Protein AF-A0A7L4PL90-F1 (afdb_monomer_lite)

Structure (mmCIF, N/CA/C/O backbone):
data_AF-A0A7L4PL90-F1
#
_entry.id   AF-A0A7L4PL90-F1
#
loop_
_atom_site.group_PDB
_atom_site.id
_atom_site.type_symbol
_atom_site.label_atom_id
_atom_site.label_alt_id
_atom_site.label_comp_id
_atom_site.label_asym_id
_atom_site.label_entity_id
_atom_site.label_seq_id
_atom_site.pdbx_PDB_ins_code
_atom_site.Cartn_x
_atom_site.Cartn_y
_atom_site.Cartn_z
_atom_site.occupancy
_atom_site.B_iso_or_equiv
_atom_site.auth_seq_id
_atom_site.auth_comp_id
_atom_site.auth_asym_id
_atom_site.auth_atom_id
_atom_site.pdbx_PDB_model_num
ATOM 1 N N . MET A 1 1 ? -9.607 15.842 1.736 1.00 49.62 1 MET A N 1
ATOM 2 C CA . MET A 1 1 ? -8.591 15.264 0.839 1.00 49.62 1 MET A CA 1
ATOM 3 C C . MET A 1 1 ? -7.825 16.406 0.190 1.00 49.62 1 MET A C 1
ATOM 5 O O . MET A 1 1 ? -8.329 16.998 -0.754 1.00 49.62 1 MET A O 1
ATOM 9 N N . ASP A 1 2 ? -6.678 16.775 0.761 1.00 43.88 2 ASP A N 1
ATOM 10 C CA . ASP A 1 2 ? -5.762 17.761 0.173 1.00 43.88 2 ASP A CA 1
ATOM 11 C C . ASP A 1 2 ? -4.638 16.970 -0.504 1.00 43.88 2 ASP A C 1
ATOM 13 O O . ASP A 1 2 ? -3.681 16.534 0.138 1.00 43.88 2 ASP A O 1
ATOM 17 N N . LEU A 1 3 ? -4.861 16.614 -1.768 1.00 53.81 3 LEU A N 1
ATOM 18 C CA . LEU A 1 3 ? -3.843 15.958 -2.580 1.00 53.81 3 LEU A CA 1
ATOM 19 C C . LEU A 1 3 ? -2.955 17.005 -3.235 1.00 53.81 3 LEU A C 1
ATOM 21 O O . LEU A 1 3 ? -3.389 18.128 -3.479 1.00 53.81 3 LEU A O 1
ATOM 25 N N . ASP A 1 4 ? -1.731 16.597 -3.570 1.00 54.88 4 ASP A N 1
ATOM 26 C CA . ASP A 1 4 ? -0.839 17.403 -4.396 1.00 54.88 4 ASP A CA 1
ATOM 27 C C . ASP A 1 4 ? -1.609 17.928 -5.631 1.00 54.88 4 ASP A C 1
ATOM 29 O O . ASP A 1 4 ? -2.233 17.124 -6.335 1.00 54.88 4 ASP A O 1
ATOM 33 N N . PRO A 1 5 ? -1.606 19.248 -5.904 1.00 52.75 5 PRO A N 1
ATOM 34 C CA . PRO A 1 5 ? -2.330 19.833 -7.032 1.00 52.75 5 PRO A CA 1
ATOM 35 C C . PRO A 1 5 ? -1.902 19.270 -8.397 1.00 52.75 5 PRO A C 1
ATOM 37 O O . PRO A 1 5 ? -2.604 19.482 -9.386 1.00 52.75 5 PRO A O 1
ATOM 40 N N . ALA A 1 6 ? -0.785 18.536 -8.464 1.00 49.84 6 ALA A N 1
ATOM 41 C CA . ALA A 1 6 ? -0.355 17.800 -9.645 1.00 49.84 6 ALA A CA 1
ATOM 42 C C . ALA A 1 6 ? -1.173 16.523 -9.943 1.00 49.84 6 ALA A C 1
ATOM 44 O O . ALA A 1 6 ? -1.015 15.957 -11.027 1.00 49.84 6 ALA A O 1
ATOM 45 N N . LEU A 1 7 ? -2.025 16.055 -9.020 1.00 54.31 7 LEU A N 1
ATOM 46 C CA . LEU A 1 7 ? -2.773 14.800 -9.139 1.00 54.31 7 LEU A CA 1
ATOM 47 C C . LEU A 1 7 ? -4.202 15.019 -9.643 1.00 54.31 7 LEU A C 1
ATOM 49 O O . LEU A 1 7 ? -5.044 15.605 -8.964 1.00 54.31 7 LEU A O 1
ATOM 53 N N . GLN A 1 8 ? -4.512 14.473 -10.822 1.00 55.88 8 GLN A N 1
ATOM 54 C CA . GLN A 1 8 ? -5.868 14.501 -11.381 1.00 55.88 8 GLN A CA 1
ATOM 55 C C . GLN A 1 8 ? -6.580 13.158 -11.185 1.00 55.88 8 GLN A C 1
ATOM 57 O O . GLN A 1 8 ? -6.089 12.122 -11.640 1.00 55.88 8 GLN A O 1
ATOM 62 N N . VAL A 1 9 ? -7.764 13.177 -10.557 1.00 57.53 9 VAL A N 1
ATOM 63 C CA . VAL A 1 9 ? -8.651 12.003 -10.457 1.00 57.53 9 VAL A CA 1
ATOM 64 C C . VAL A 1 9 ? -9.161 11.651 -11.851 1.00 57.53 9 VAL A C 1
ATOM 66 O O . VAL A 1 9 ? -9.805 12.464 -12.509 1.00 57.53 9 VAL A O 1
ATOM 69 N N . SER A 1 10 ? -8.904 10.425 -12.295 1.00 55.91 10 SER A N 1
ATOM 70 C CA . SER A 1 10 ? -9.233 9.971 -13.655 1.00 55.91 10 SER A CA 1
ATOM 71 C C . SER A 1 10 ? -10.276 8.851 -13.714 1.00 55.91 10 SER A C 1
ATOM 73 O O . SER A 1 10 ? -10.725 8.486 -14.798 1.00 55.91 10 SER A O 1
ATOM 75 N N . GLY A 1 11 ? -10.726 8.344 -12.563 1.00 52.94 11 GLY A N 1
ATOM 76 C CA . GLY A 1 11 ? -11.827 7.387 -12.481 1.00 52.94 11 GLY A CA 1
ATOM 77 C C . GLY A 1 11 ? -12.207 7.065 -11.041 1.00 52.94 11 GLY A C 1
ATOM 78 O O . GLY A 1 11 ? -11.334 7.013 -10.178 1.00 52.94 11 GLY A O 1
ATOM 79 N N . VAL A 1 12 ? -13.505 6.851 -10.807 1.00 55.72 12 VAL A N 1
ATOM 80 C CA . VAL A 1 12 ? -14.053 6.300 -9.561 1.00 55.72 12 VAL A CA 1
ATOM 81 C C . VAL A 1 12 ? -14.872 5.067 -9.917 1.00 55.72 12 VAL A C 1
ATOM 83 O O . VAL A 1 12 ? -15.797 5.158 -10.728 1.00 55.72 12 VAL A O 1
ATOM 86 N N . LYS A 1 13 ? -14.545 3.914 -9.330 1.00 59.16 13 LYS A N 1
ATOM 87 C CA . LYS A 1 13 ? -15.353 2.694 -9.455 1.00 59.16 13 LYS A CA 1
ATOM 88 C C . LYS A 1 13 ? -15.833 2.261 -8.079 1.00 59.16 13 LYS A C 1
ATOM 90 O O . LYS A 1 13 ? -15.021 2.079 -7.179 1.00 59.16 13 LYS A O 1
ATOM 95 N N . LEU A 1 14 ? -17.147 2.092 -7.958 1.00 54.44 14 LEU A N 1
ATOM 96 C CA . LEU A 1 14 ? -17.801 1.524 -6.785 1.00 54.44 14 LEU A CA 1
ATOM 97 C C . LEU A 1 14 ? -18.060 0.048 -7.043 1.00 54.44 14 LEU A C 1
ATOM 99 O O . LEU A 1 14 ? -18.731 -0.297 -8.020 1.00 54.44 14 LEU A O 1
ATOM 103 N N . ASN A 1 15 ? -17.544 -0.814 -6.175 1.00 54.44 15 ASN A N 1
ATOM 104 C CA . ASN A 1 15 ? -17.902 -2.221 -6.175 1.00 54.44 15 ASN A CA 1
ATOM 105 C C . ASN A 1 15 ? -18.543 -2.600 -4.838 1.00 54.44 15 ASN A C 1
ATOM 107 O O . ASN A 1 15 ? -17.884 -2.619 -3.803 1.00 54.44 15 ASN A O 1
ATOM 111 N N . THR A 1 16 ? -19.840 -2.903 -4.874 1.00 54.56 16 THR A N 1
ATOM 112 C CA . THR A 1 16 ? -20.608 -3.425 -3.733 1.00 54.56 16 THR A CA 1
ATOM 113 C C . THR A 1 16 ? -20.854 -4.932 -3.847 1.00 54.56 16 THR A C 1
ATOM 115 O O . THR A 1 16 ? -21.617 -5.492 -3.066 1.00 54.56 16 THR A O 1
ATOM 118 N N . SER A 1 17 ? -20.238 -5.610 -4.825 1.00 51.56 17 SER A N 1
ATOM 119 C CA . SER A 1 17 ? -20.480 -7.028 -5.106 1.00 51.56 17 SER A CA 1
ATOM 120 C C . SER A 1 17 ? -19.561 -7.983 -4.340 1.00 51.56 17 SER A C 1
ATOM 122 O O . SER A 1 17 ? -19.566 -9.177 -4.644 1.00 51.56 17 SER A O 1
ATOM 124 N N . VAL A 1 18 ? -18.740 -7.493 -3.404 1.00 56.31 18 VAL A N 1
ATOM 125 C CA . VAL A 1 18 ? -17.894 -8.354 -2.571 1.00 56.31 18 VAL A CA 1
ATOM 126 C C . VAL A 1 18 ? -18.550 -8.517 -1.211 1.00 56.31 18 VAL A C 1
ATOM 128 O O . VAL A 1 18 ? -18.878 -7.536 -0.556 1.00 56.31 18 VAL A O 1
ATOM 131 N N . ILE A 1 19 ? -18.788 -9.764 -0.805 1.00 63.84 19 ILE A N 1
ATOM 132 C CA . ILE A 1 19 ? -19.406 -10.073 0.485 1.00 63.84 19 ILE A CA 1
ATOM 133 C C . ILE A 1 19 ? -18.512 -9.497 1.591 1.00 63.84 19 ILE A C 1
ATOM 135 O O . ILE A 1 19 ? -17.377 -9.937 1.753 1.00 63.84 19 ILE A O 1
ATOM 139 N N . GLY A 1 20 ? -19.035 -8.514 2.323 1.00 62.44 20 GLY A N 1
ATOM 140 C CA . GLY A 1 20 ? -18.463 -8.033 3.580 1.00 62.44 20 GLY A CA 1
ATOM 141 C C . GLY A 1 20 ? -17.663 -6.728 3.539 1.00 62.44 20 GLY A C 1
ATOM 142 O O . GLY A 1 20 ? -17.298 -6.217 4.598 1.00 62.44 20 GLY A O 1
ATOM 143 N N . PHE A 1 21 ? -17.422 -6.148 2.360 1.00 75.69 21 PHE A N 1
ATOM 144 C CA . PHE A 1 21 ? -16.824 -4.813 2.235 1.00 75.69 21 PHE A CA 1
ATOM 145 C C . PHE A 1 21 ? -17.249 -4.092 0.948 1.00 75.69 21 PHE A C 1
ATOM 147 O O . PHE A 1 21 ? -17.745 -4.697 -0.004 1.00 75.69 21 PHE A O 1
ATOM 154 N N . GLY A 1 22 ? -17.112 -2.767 0.939 1.00 77.44 22 GLY A N 1
ATOM 155 C CA . GLY A 1 22 ? -17.290 -1.914 -0.233 1.00 77.44 22 GLY A CA 1
ATOM 156 C C . GLY A 1 22 ? -15.937 -1.408 -0.713 1.00 77.44 22 GLY A C 1
ATOM 157 O O . GLY A 1 22 ? -15.073 -1.120 0.108 1.00 77.44 22 GLY A O 1
ATOM 158 N N . GLU A 1 23 ? -15.746 -1.295 -2.025 1.00 82.06 23 GLU A N 1
ATOM 159 C CA . GLU A 1 23 ? -14.492 -0.810 -2.612 1.00 82.06 23 GLU A CA 1
ATOM 160 C C . GLU A 1 23 ? -14.722 0.464 -3.434 1.00 82.06 23 GLU A C 1
ATOM 162 O O . GLU A 1 23 ? -15.595 0.500 -4.310 1.00 82.06 23 GLU A O 1
ATOM 167 N N . HIS A 1 24 ? -13.905 1.486 -3.170 1.00 80.25 24 HIS A N 1
ATOM 168 C CA . HIS A 1 24 ? -13.795 2.711 -3.957 1.00 80.25 24 HIS A CA 1
ATOM 169 C C . HIS A 1 24 ? -12.412 2.773 -4.599 1.00 80.25 24 HIS A C 1
ATOM 171 O O . HIS A 1 24 ? -11.415 2.986 -3.913 1.00 80.25 24 HIS A O 1
ATOM 177 N N . GLN A 1 25 ? -12.347 2.617 -5.917 1.00 81.81 25 GLN A N 1
ATOM 178 C CA . GLN A 1 25 ? -11.084 2.706 -6.652 1.00 81.81 25 GLN A CA 1
ATOM 179 C C . GLN A 1 25 ? -10.899 4.109 -7.220 1.00 81.81 25 GLN A C 1
ATOM 181 O O . GLN A 1 25 ? -11.818 4.635 -7.844 1.00 81.81 25 GLN A O 1
ATOM 186 N N . MET A 1 26 ? -9.716 4.686 -7.047 1.00 81.75 26 MET A N 1
ATOM 187 C CA . MET A 1 26 ? -9.311 5.990 -7.560 1.00 81.75 26 MET A CA 1
ATOM 188 C C . MET A 1 26 ? -7.976 5.868 -8.293 1.00 81.75 26 MET A C 1
ATOM 190 O O . MET A 1 26 ? -7.041 5.243 -7.798 1.00 81.75 26 MET A O 1
ATOM 194 N N . MET A 1 27 ? -7.871 6.495 -9.464 1.00 83.00 27 MET A N 1
ATOM 195 C CA . MET A 1 27 ? -6.614 6.603 -10.212 1.00 83.00 27 MET A CA 1
ATOM 196 C C . MET A 1 27 ? -6.206 8.068 -10.331 1.00 83.00 27 MET A C 1
ATOM 198 O O . MET A 1 27 ? -6.974 8.887 -10.847 1.00 83.00 27 MET A O 1
ATOM 202 N N . PHE A 1 28 ? -4.982 8.370 -9.915 1.00 79.62 28 PHE A N 1
ATOM 203 C CA . PHE A 1 28 ? -4.349 9.671 -10.053 1.00 79.62 28 PHE A CA 1
ATOM 204 C C . PHE A 1 28 ? -3.211 9.575 -11.055 1.00 79.62 28 PHE A C 1
ATOM 206 O O . PHE A 1 28 ? -2.315 8.739 -10.923 1.00 79.62 28 PHE A O 1
ATOM 213 N N . ASN A 1 29 ? -3.245 10.446 -12.055 1.00 76.12 29 ASN A N 1
ATOM 214 C CA . ASN A 1 29 ? -2.125 10.616 -12.968 1.00 76.12 29 ASN A CA 1
ATOM 215 C C . ASN A 1 29 ? -1.321 11.834 -12.526 1.00 76.12 29 ASN A C 1
ATOM 217 O O . ASN A 1 29 ? -1.916 12.851 -12.156 1.00 76.12 29 ASN A O 1
ATOM 221 N N . GLY A 1 30 ? 0.005 11.719 -12.576 1.00 66.50 30 GLY A N 1
ATOM 222 C CA . GLY A 1 30 ? 0.880 12.876 -12.493 1.00 66.50 30 GLY A CA 1
ATOM 223 C C . GLY A 1 30 ? 0.667 13.827 -13.674 1.00 66.50 30 GLY A C 1
ATOM 224 O O . GLY A 1 30 ? 0.021 13.483 -14.672 1.00 66.50 30 GLY A O 1
ATOM 225 N N . SER A 1 31 ? 1.181 15.047 -13.546 1.00 68.19 31 SER A N 1
ATOM 226 C CA . SER A 1 31 ? 0.975 16.104 -14.542 1.00 68.19 31 SER A CA 1
ATOM 227 C C . SER A 1 31 ? 1.746 15.844 -15.839 1.00 68.19 31 SER A C 1
ATOM 229 O O . SER A 1 31 ? 1.368 16.353 -16.897 1.00 68.19 31 SER A O 1
ATOM 231 N N . SER A 1 32 ? 2.768 14.993 -15.780 1.00 64.69 32 SER A N 1
ATOM 232 C CA . SER A 1 32 ? 3.454 14.420 -16.933 1.00 64.69 32 SER A CA 1
ATOM 233 C C . SER A 1 32 ? 3.730 12.913 -16.756 1.00 64.69 32 SER A C 1
ATOM 235 O O . SER A 1 32 ? 3.632 12.384 -15.648 1.00 64.69 32 SER A O 1
ATOM 237 N N . PRO A 1 33 ? 4.036 12.162 -17.836 1.00 66.50 33 PRO A N 1
ATOM 238 C CA . PRO A 1 33 ? 4.292 10.718 -17.751 1.00 66.50 33 PRO A CA 1
ATOM 239 C C . PRO A 1 33 ? 5.420 10.331 -16.783 1.00 66.50 33 PRO A C 1
ATOM 241 O O . PRO A 1 33 ? 5.375 9.252 -16.191 1.00 66.50 33 PRO A O 1
ATOM 244 N N . GLU A 1 34 ? 6.419 11.198 -16.629 1.00 71.06 34 GLU A N 1
ATOM 245 C CA . GLU A 1 34 ? 7.547 11.033 -15.712 1.00 71.06 34 GLU A CA 1
ATOM 246 C C . GLU A 1 34 ? 7.187 11.203 -14.228 1.00 71.06 34 GLU A C 1
ATOM 248 O O . GLU A 1 34 ? 7.891 10.661 -13.376 1.00 71.06 34 GLU A O 1
ATOM 253 N N . ASP A 1 35 ? 6.076 11.870 -13.915 1.00 74.25 35 ASP A N 1
ATOM 254 C CA . ASP A 1 35 ? 5.572 12.007 -12.542 1.00 74.25 35 ASP A CA 1
ATOM 255 C C . ASP A 1 35 ? 4.931 10.703 -12.030 1.00 74.25 35 ASP A C 1
ATOM 257 O O . ASP A 1 35 ? 4.706 10.525 -10.832 1.00 74.25 35 ASP A O 1
ATOM 261 N N . GLY A 1 36 ? 4.644 9.767 -12.938 1.00 83.31 36 GLY A N 1
ATOM 262 C CA . GLY A 1 36 ? 4.063 8.474 -12.619 1.00 83.31 36 GLY A CA 1
ATOM 263 C C . GLY A 1 36 ? 2.546 8.509 -12.409 1.00 83.31 36 GLY A C 1
ATOM 264 O O . GLY A 1 36 ? 1.822 9.400 -12.855 1.00 83.31 36 GLY A O 1
ATOM 265 N N . ARG A 1 37 ? 2.036 7.444 -11.790 1.00 87.06 37 ARG A N 1
ATOM 266 C CA . ARG A 1 37 ? 0.613 7.175 -11.563 1.00 87.06 37 ARG A CA 1
ATOM 267 C C . ARG A 1 37 ? 0.435 6.515 -10.206 1.00 87.06 37 ARG A C 1
ATOM 269 O O . ARG A 1 37 ? 1.307 5.775 -9.757 1.00 87.06 37 ARG A O 1
ATOM 276 N N . LEU A 1 38 ? -0.710 6.763 -9.599 1.00 89.19 38 LEU A N 1
ATOM 277 C CA . LEU A 1 38 ? -1.094 6.252 -8.296 1.00 89.19 38 LEU A CA 1
ATOM 278 C C . LEU A 1 38 ? -2.491 5.657 -8.403 1.00 89.19 38 LEU A C 1
ATOM 280 O O . LEU A 1 38 ? -3.413 6.287 -8.919 1.00 89.19 38 LEU A O 1
ATOM 284 N N . PHE A 1 39 ? -2.644 4.453 -7.883 1.00 90.25 39 PHE A N 1
ATOM 285 C CA . PHE A 1 39 ? -3.908 3.754 -7.759 1.00 90.25 39 PHE A CA 1
ATOM 286 C C . PHE A 1 39 ? -4.195 3.589 -6.275 1.00 90.25 39 PHE A C 1
ATOM 288 O O . PHE A 1 39 ? -3.351 3.073 -5.546 1.00 90.25 39 PHE A O 1
ATOM 295 N N . LEU A 1 40 ? -5.368 4.036 -5.838 1.00 91.38 40 LEU A N 1
ATOM 296 C CA . LEU A 1 40 ? -5.859 3.850 -4.479 1.00 91.38 40 LEU A CA 1
ATOM 297 C C . LEU A 1 40 ? -7.152 3.041 -4.528 1.00 91.38 40 LEU A C 1
ATOM 299 O O . LEU A 1 40 ? -8.081 3.419 -5.237 1.00 91.38 40 LEU A O 1
ATOM 303 N N . SER A 1 41 ? -7.233 1.981 -3.740 1.00 89.88 41 SER A N 1
ATOM 304 C CA . SER A 1 41 ? -8.477 1.278 -3.436 1.00 89.88 41 SER A CA 1
ATOM 305 C C . SER A 1 41 ? -8.801 1.493 -1.967 1.00 89.88 41 SER A C 1
ATOM 307 O O . SER A 1 41 ? -8.042 1.063 -1.103 1.00 89.88 41 SER A O 1
ATOM 309 N N . ILE A 1 42 ? -9.914 2.163 -1.677 1.00 89.69 42 ILE A N 1
ATOM 310 C CA . ILE A 1 42 ? -10.434 2.300 -0.316 1.00 89.69 42 ILE A CA 1
ATOM 311 C C . ILE A 1 42 ? -11.446 1.186 -0.071 1.00 89.69 42 ILE A C 1
ATOM 313 O O . ILE A 1 42 ? -12.454 1.092 -0.775 1.00 89.69 42 ILE A O 1
ATOM 317 N N . TYR A 1 43 ? -11.176 0.370 0.938 1.00 87.69 43 TYR A N 1
ATOM 318 C CA . TYR A 1 43 ? -12.027 -0.705 1.41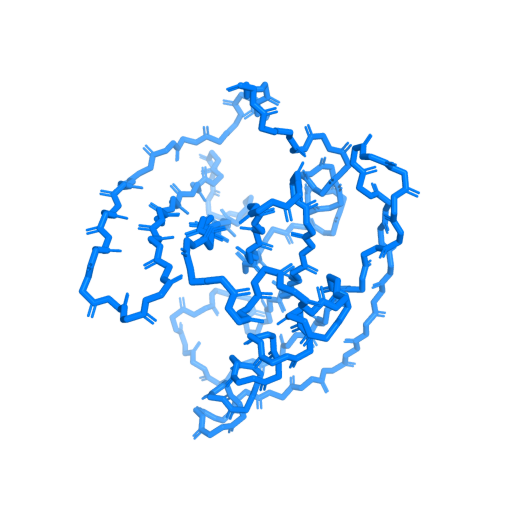8 1.00 87.69 43 TYR A CA 1
ATOM 319 C C . TYR A 1 43 ? -12.750 -0.246 2.674 1.00 87.69 43 TYR A C 1
ATOM 321 O O . TYR A 1 43 ? -12.094 0.060 3.659 1.00 87.69 43 TYR A O 1
ATOM 329 N N . SER A 1 44 ? -14.078 -0.230 2.651 1.00 89.50 44 SER A N 1
ATOM 330 C CA . SER A 1 44 ? -14.906 -0.009 3.840 1.00 89.50 44 SER A CA 1
ATOM 331 C C . SER A 1 44 ? -15.527 -1.336 4.255 1.00 89.50 44 SER A C 1
ATOM 333 O O . SER A 1 44 ? -16.360 -1.886 3.529 1.00 89.50 44 SER A O 1
ATOM 335 N N . ILE A 1 45 ? -15.104 -1.869 5.394 1.00 87.44 45 ILE A N 1
ATOM 336 C CA . ILE A 1 45 ? -15.543 -3.162 5.914 1.00 87.44 45 ILE A CA 1
ATOM 337 C C . ILE A 1 45 ? -16.878 -2.982 6.638 1.00 87.44 45 ILE A C 1
ATOM 339 O O . ILE A 1 45 ? -17.046 -2.088 7.462 1.00 87.44 45 ILE A O 1
ATOM 343 N N . TYR A 1 46 ? -17.853 -3.834 6.324 1.00 86.75 46 TYR A N 1
ATOM 344 C CA . TYR A 1 46 ? -19.151 -3.874 7.012 1.00 86.75 46 TYR A CA 1
ATOM 345 C C . TYR A 1 46 ? -19.504 -5.267 7.548 1.00 86.75 46 TYR A C 1
ATOM 347 O O . TYR A 1 46 ? -20.538 -5.427 8.190 1.00 86.75 46 TYR A O 1
ATOM 355 N N . ASP A 1 47 ? -18.668 -6.274 7.295 1.00 86.44 47 ASP A N 1
ATOM 356 C CA . ASP A 1 47 ? -18.792 -7.598 7.900 1.00 86.44 47 ASP A CA 1
ATOM 357 C C . ASP A 1 47 ? -18.293 -7.595 9.347 1.00 86.44 47 ASP A C 1
ATOM 359 O O . ASP A 1 47 ? -17.132 -7.294 9.613 1.00 86.44 47 ASP A O 1
ATOM 363 N N . GLU A 1 48 ? -19.165 -7.962 10.282 1.00 87.69 48 GLU A N 1
ATOM 364 C CA . GLU A 1 48 ? -18.865 -7.962 11.719 1.00 87.69 48 GLU A CA 1
ATOM 365 C C . GLU A 1 48 ? -17.726 -8.917 12.103 1.00 87.69 48 GLU A C 1
ATOM 367 O O . GLU A 1 48 ? -16.987 -8.642 13.047 1.00 87.69 48 GLU A O 1
ATOM 372 N N . ALA A 1 49 ? -17.546 -10.031 11.382 1.00 87.81 49 ALA A N 1
ATOM 373 C CA . ALA A 1 49 ? -16.446 -10.942 11.672 1.00 87.81 49 ALA A CA 1
ATOM 374 C C . ALA A 1 49 ? -15.111 -10.308 11.270 1.00 87.81 49 ALA A C 1
ATOM 376 O O . ALA A 1 49 ? -14.165 -10.360 12.053 1.00 87.81 49 ALA A O 1
ATOM 377 N N . LEU A 1 50 ? -15.047 -9.651 10.108 1.00 87.00 50 LEU A N 1
ATOM 378 C CA . LEU A 1 50 ? -13.858 -8.902 9.691 1.00 87.00 50 LEU A CA 1
ATOM 379 C C . LEU A 1 50 ? -13.574 -7.697 10.596 1.00 87.00 50 LEU A C 1
ATOM 381 O O . LEU A 1 50 ? -12.416 -7.475 10.931 1.00 87.00 50 LEU A O 1
ATOM 385 N N . LYS A 1 51 ? -14.602 -6.962 11.039 1.00 89.06 51 LYS A N 1
ATOM 386 C CA . LYS A 1 51 ? -14.442 -5.850 11.997 1.00 89.06 51 LYS A CA 1
ATOM 387 C C . LYS A 1 51 ? -13.906 -6.291 13.355 1.00 89.06 51 LYS A C 1
ATOM 389 O O . LYS A 1 51 ? -13.270 -5.511 14.050 1.00 89.06 51 LYS A O 1
ATOM 394 N N . SER A 1 52 ? -14.181 -7.534 13.749 1.00 90.62 52 SER A N 1
ATOM 395 C CA . SER A 1 52 ? -13.711 -8.075 15.027 1.00 90.62 52 SER A CA 1
ATOM 396 C C . SER A 1 52 ? -12.228 -8.464 15.039 1.00 90.62 52 SER A C 1
ATOM 398 O O . SER A 1 52 ? -11.699 -8.776 16.107 1.00 90.62 52 SER A O 1
ATOM 400 N N . LEU A 1 53 ? -11.570 -8.473 13.874 1.00 91.50 53 LEU A N 1
ATOM 401 C CA . LEU A 1 53 ? -10.148 -8.782 13.744 1.00 91.50 53 LEU A CA 1
ATOM 402 C C . LEU A 1 53 ? -9.281 -7.576 14.103 1.00 91.50 53 LEU A C 1
ATOM 404 O O . LEU A 1 53 ? -9.701 -6.425 13.984 1.00 91.50 53 LEU A O 1
ATOM 408 N N . ASP A 1 54 ? -8.032 -7.838 14.488 1.00 93.19 54 ASP A N 1
ATOM 409 C CA . ASP A 1 54 ? -7.058 -6.757 14.618 1.00 93.19 54 ASP A CA 1
ATOM 410 C C . ASP A 1 54 ? -6.773 -6.146 13.227 1.00 93.19 54 ASP A C 1
ATOM 412 O O . ASP A 1 54 ? -6.647 -6.892 12.247 1.00 93.19 54 ASP A O 1
ATOM 416 N N . PRO A 1 55 ? -6.613 -4.814 13.099 1.00 91.44 55 PRO A N 1
ATOM 417 C CA . PRO A 1 55 ? -6.325 -4.184 11.811 1.00 91.44 55 PRO A CA 1
ATOM 418 C C . PRO A 1 55 ? -5.120 -4.780 11.072 1.00 91.44 55 PRO A C 1
ATOM 420 O O . PRO A 1 55 ? -5.103 -4.822 9.841 1.00 91.44 55 PRO A O 1
ATOM 423 N N . SER A 1 56 ? -4.113 -5.275 11.797 1.00 92.06 56 SER A N 1
ATOM 424 C CA . SER A 1 56 ? -2.958 -5.940 11.190 1.00 92.06 56 SER A CA 1
ATOM 425 C C . SER A 1 56 ? -3.305 -7.290 10.554 1.00 92.06 56 SER A C 1
ATOM 427 O O . SER A 1 56 ? -2.725 -7.639 9.524 1.00 92.06 56 SER A O 1
ATOM 429 N N . GLU A 1 57 ? -4.275 -8.027 11.101 1.00 93.31 57 GLU A N 1
ATOM 430 C CA . GLU A 1 57 ? -4.768 -9.282 10.524 1.00 93.31 57 GLU A CA 1
ATOM 431 C C . GLU A 1 57 ? -5.558 -9.013 9.245 1.00 93.31 57 GLU A C 1
ATOM 433 O O . GLU A 1 57 ? -5.343 -9.680 8.231 1.00 93.31 57 GLU A O 1
ATOM 438 N N . VAL A 1 58 ? -6.411 -7.983 9.262 1.00 92.25 58 VAL A N 1
ATOM 439 C CA . VAL A 1 58 ? -7.145 -7.515 8.080 1.00 92.25 58 VAL A CA 1
ATOM 440 C C . VAL A 1 58 ? -6.167 -7.161 6.960 1.00 92.25 58 VAL A C 1
ATOM 442 O O . VAL A 1 58 ? -6.268 -7.694 5.853 1.00 92.25 58 VAL A O 1
ATOM 445 N N . ILE A 1 59 ? -5.172 -6.320 7.254 1.00 94.06 59 ILE A N 1
ATOM 446 C CA . ILE A 1 59 ? -4.127 -5.946 6.293 1.00 94.06 59 ILE A CA 1
ATOM 447 C C . ILE A 1 59 ? -3.391 -7.186 5.785 1.00 94.06 59 ILE A C 1
ATOM 449 O O . ILE A 1 59 ? -3.205 -7.323 4.579 1.00 94.06 59 ILE A O 1
ATOM 453 N N . GLY A 1 60 ? -3.012 -8.111 6.670 1.00 93.12 60 GLY A N 1
ATOM 454 C CA . GLY A 1 60 ? -2.333 -9.350 6.292 1.00 93.12 60 GLY A CA 1
ATOM 455 C C . GLY A 1 60 ? -3.134 -10.199 5.301 1.00 93.12 60 GLY A C 1
ATOM 456 O O . GLY A 1 60 ? -2.565 -10.712 4.339 1.00 93.12 60 GLY A O 1
ATOM 457 N N . ILE A 1 61 ? -4.453 -10.301 5.485 1.00 91.00 61 ILE A N 1
ATOM 458 C CA . ILE A 1 61 ? -5.345 -11.039 4.580 1.00 91.00 61 ILE A CA 1
ATOM 459 C C . ILE A 1 61 ? -5.415 -10.360 3.208 1.00 91.00 61 ILE A C 1
ATOM 461 O O . ILE A 1 61 ? -5.211 -11.014 2.183 1.00 91.00 61 ILE A O 1
ATOM 465 N N . PHE A 1 62 ? -5.716 -9.061 3.175 1.00 90.94 62 PHE A N 1
ATOM 466 C CA . PHE A 1 62 ? -5.939 -8.339 1.921 1.00 90.94 62 PHE A CA 1
ATOM 467 C C . PHE A 1 62 ? -4.643 -8.117 1.142 1.00 90.94 62 PHE A C 1
ATOM 469 O O . PHE A 1 62 ? -4.565 -8.485 -0.030 1.00 90.94 62 PHE A O 1
ATOM 476 N N . LEU A 1 63 ? -3.612 -7.580 1.797 1.00 94.00 63 LEU A N 1
ATOM 477 C CA . LEU A 1 63 ? -2.318 -7.341 1.168 1.00 94.00 63 LEU A CA 1
ATOM 478 C C . LEU A 1 63 ? -1.637 -8.658 0.793 1.00 94.00 63 LEU A C 1
ATOM 480 O O . LEU A 1 63 ? -1.073 -8.758 -0.289 1.00 94.00 63 LEU A O 1
ATOM 484 N N . GLY A 1 64 ? -1.731 -9.686 1.643 1.00 93.62 64 GLY A N 1
ATOM 485 C CA . GLY A 1 64 ? -1.191 -11.010 1.335 1.00 93.62 64 GLY A CA 1
ATOM 486 C C . GLY A 1 64 ? -1.824 -11.611 0.081 1.00 93.62 64 GLY A C 1
ATOM 487 O O . GLY A 1 64 ? -1.111 -12.078 -0.802 1.00 93.62 64 GLY A O 1
ATOM 488 N N . ARG A 1 65 ? -3.155 -11.528 -0.045 1.00 92.19 65 ARG A N 1
ATOM 489 C CA . ARG A 1 65 ? -3.869 -11.974 -1.249 1.00 92.19 65 ARG A CA 1
ATOM 490 C C . ARG A 1 65 ? -3.421 -11.215 -2.497 1.00 92.19 65 ARG A C 1
ATOM 492 O O . ARG A 1 65 ? -3.234 -11.846 -3.535 1.00 92.19 65 ARG A O 1
ATOM 499 N N . GLU A 1 66 ? -3.292 -9.894 -2.412 1.00 92.7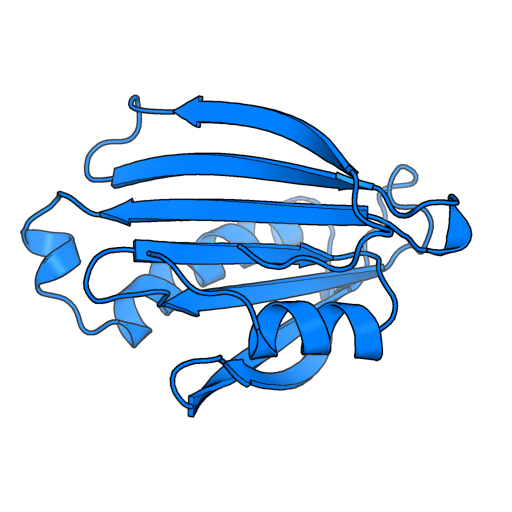5 66 GLU A N 1
ATOM 500 C CA . GLU A 1 66 ? -2.898 -9.085 -3.566 1.00 92.75 66 GLU A CA 1
ATOM 501 C C . GLU A 1 66 ? -1.457 -9.386 -3.984 1.00 92.75 66 GLU A C 1
ATOM 503 O O . GLU A 1 66 ? -1.204 -9.636 -5.159 1.00 92.75 66 GLU A O 1
ATOM 508 N N . LEU A 1 67 ? -0.526 -9.467 -3.027 1.00 94.31 67 LEU A N 1
ATOM 509 C CA . LEU A 1 67 ? 0.860 -9.846 -3.301 1.00 94.31 67 LEU A CA 1
ATOM 510 C C . LEU A 1 67 ? 0.943 -11.226 -3.965 1.00 94.31 67 LEU A C 1
ATOM 512 O O . LEU A 1 67 ? 1.627 -11.357 -4.975 1.00 94.31 67 LEU A O 1
ATOM 516 N N . SER A 1 68 ? 0.190 -12.221 -3.484 1.00 94.38 68 SER A N 1
ATOM 517 C CA . SER A 1 68 ? 0.128 -13.535 -4.139 1.00 94.38 68 SER A CA 1
ATOM 518 C C . SER A 1 68 ? -0.426 -13.461 -5.568 1.00 94.38 68 SER A C 1
ATOM 520 O O . SER A 1 68 ? 0.092 -14.124 -6.460 1.00 94.38 68 SER A O 1
ATOM 522 N N . ALA A 1 69 ? -1.440 -12.629 -5.826 1.00 92.75 69 ALA A N 1
ATOM 523 C CA . ALA A 1 69 ? -1.971 -12.444 -7.179 1.00 92.75 69 ALA A CA 1
ATOM 524 C C . ALA A 1 69 ? -0.960 -11.767 -8.127 1.00 92.75 69 ALA A C 1
ATOM 526 O O . ALA A 1 69 ? -0.919 -12.076 -9.324 1.00 92.75 69 ALA A O 1
ATOM 527 N N . MET A 1 70 ? -0.136 -10.856 -7.601 1.00 93.12 70 MET A N 1
ATOM 528 C CA . MET A 1 70 ? 0.956 -10.233 -8.350 1.00 93.12 70 MET A CA 1
ATOM 529 C C . MET A 1 70 ? 2.065 -11.245 -8.650 1.00 93.12 70 MET A C 1
ATOM 531 O O . MET A 1 70 ? 2.511 -11.333 -9.794 1.00 93.12 70 MET A O 1
ATOM 535 N N . GLU A 1 71 ? 2.445 -12.072 -7.675 1.00 94.31 71 GLU A N 1
ATOM 536 C CA . GLU A 1 71 ? 3.396 -13.175 -7.872 1.00 94.31 71 GLU A CA 1
ATOM 537 C C . GLU A 1 71 ? 2.917 -14.160 -8.950 1.00 9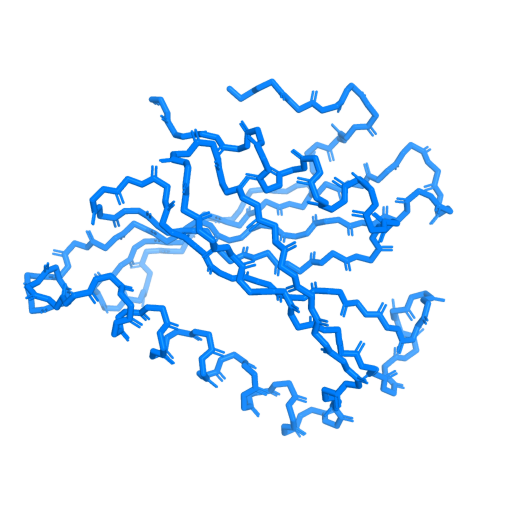4.31 71 GLU A C 1
ATOM 539 O O . GLU A 1 71 ? 3.674 -14.491 -9.865 1.00 94.31 71 GLU A O 1
ATOM 544 N N . ASP A 1 72 ? 1.639 -14.555 -8.922 1.00 94.69 72 ASP A N 1
ATOM 545 C CA . ASP A 1 72 ? 1.022 -15.407 -9.952 1.00 94.69 72 ASP A CA 1
ATOM 546 C C . ASP A 1 72 ? 1.041 -14.755 -11.348 1.00 94.69 72 ASP A C 1
ATOM 548 O O . ASP A 1 72 ? 1.077 -15.442 -12.374 1.00 94.69 72 ASP A O 1
ATOM 552 N N . SER A 1 73 ? 1.045 -13.421 -11.398 1.00 91.50 73 SER A N 1
ATOM 553 C CA . SER A 1 73 ? 1.151 -12.628 -12.630 1.00 91.50 73 SER A CA 1
ATOM 554 C C . SER A 1 73 ? 2.600 -12.434 -13.106 1.00 91.50 73 SER A C 1
ATOM 556 O O . SER A 1 73 ? 2.823 -11.870 -14.181 1.00 91.50 73 SER A O 1
ATOM 558 N N . GLY A 1 74 ? 3.578 -12.943 -12.351 1.00 94.56 74 GLY A N 1
ATOM 559 C CA . GLY A 1 74 ? 5.007 -12.881 -12.654 1.00 94.56 74 GLY A CA 1
ATOM 560 C C . GLY A 1 74 ? 5.743 -11.703 -12.016 1.00 94.56 74 GLY A C 1
ATOM 561 O O . GLY A 1 74 ? 6.920 -11.500 -12.326 1.00 94.56 74 GLY A O 1
ATOM 562 N N . ASP A 1 75 ? 5.085 -10.932 -11.153 1.00 96.19 75 ASP A N 1
ATOM 563 C CA . ASP A 1 75 ? 5.732 -9.866 -10.394 1.00 96.19 75 ASP A CA 1
ATOM 564 C C . ASP A 1 75 ? 6.573 -10.453 -9.249 1.00 96.19 75 ASP A C 1
ATOM 566 O O . ASP A 1 75 ? 6.381 -11.585 -8.810 1.00 96.19 75 ASP A O 1
ATOM 570 N N . SER A 1 76 ? 7.541 -9.684 -8.755 1.00 96.75 76 SER A N 1
ATOM 571 C CA . SER A 1 76 ? 8.412 -10.117 -7.656 1.00 96.75 76 SER A CA 1
ATOM 572 C C . SER A 1 76 ? 8.733 -8.976 -6.704 1.00 96.75 76 SER A C 1
ATOM 574 O O . SER A 1 76 ? 9.012 -7.855 -7.133 1.00 96.75 76 SER A O 1
ATOM 576 N N . ILE A 1 77 ? 8.731 -9.258 -5.402 1.00 97.06 77 ILE A N 1
ATOM 577 C CA . ILE A 1 77 ? 9.169 -8.298 -4.386 1.00 97.06 77 ILE A CA 1
ATOM 578 C C . ILE A 1 77 ? 10.691 -8.147 -4.482 1.00 97.06 77 ILE A C 1
ATOM 580 O O . ILE A 1 77 ? 11.443 -9.109 -4.337 1.00 97.06 77 ILE A O 1
ATOM 584 N N . THR A 1 78 ? 11.148 -6.918 -4.705 1.00 96.94 78 THR A N 1
ATOM 585 C CA . THR A 1 78 ? 12.573 -6.569 -4.858 1.00 96.94 78 THR A CA 1
ATOM 586 C C . THR A 1 78 ? 13.125 -5.764 -3.686 1.00 96.94 78 THR A C 1
ATOM 588 O O . THR A 1 78 ? 14.340 -5.655 -3.524 1.00 96.94 78 THR A O 1
ATOM 591 N N . GLY A 1 79 ? 12.246 -5.235 -2.838 1.00 97.06 79 GLY A N 1
ATOM 592 C CA . GLY A 1 79 ? 12.621 -4.515 -1.634 1.00 97.06 79 GLY A CA 1
ATOM 593 C C . GLY A 1 79 ? 11.408 -4.093 -0.820 1.00 97.06 79 GLY A C 1
ATOM 594 O O . GLY A 1 79 ? 10.262 -4.335 -1.200 1.00 97.06 79 GLY A O 1
ATOM 595 N N . ASN A 1 80 ? 11.676 -3.454 0.312 1.00 97.62 80 ASN A N 1
ATOM 596 C CA . ASN A 1 80 ? 10.664 -2.776 1.099 1.00 97.62 80 ASN A CA 1
ATOM 597 C C . ASN A 1 80 ? 11.242 -1.532 1.777 1.00 97.62 80 ASN A C 1
ATOM 599 O O . ASN A 1 80 ? 12.458 -1.352 1.890 1.00 97.62 80 ASN A O 1
ATOM 603 N N . TRP A 1 81 ? 10.347 -0.656 2.203 1.00 97.94 81 TRP A N 1
ATOM 604 C CA . TRP A 1 81 ? 10.655 0.518 3.005 1.00 97.94 81 TRP A CA 1
ATOM 605 C C . TRP A 1 81 ? 9.451 0.866 3.884 1.00 97.94 81 TRP A C 1
ATOM 607 O O . TRP A 1 81 ? 8.390 0.254 3.772 1.00 97.94 81 TRP A O 1
ATOM 617 N N . THR A 1 82 ? 9.620 1.813 4.804 1.00 98.00 82 THR A N 1
ATOM 618 C CA . THR A 1 82 ? 8.566 2.211 5.745 1.00 98.00 82 THR A CA 1
ATOM 619 C C . THR A 1 82 ? 8.245 3.693 5.628 1.00 98.00 82 THR A C 1
ATOM 621 O O . THR A 1 82 ? 9.166 4.501 5.519 1.00 98.00 82 THR A O 1
ATOM 624 N N . ALA A 1 83 ? 6.962 4.029 5.725 1.00 97.69 83 ALA A N 1
ATOM 625 C CA . ALA A 1 83 ? 6.436 5.384 5.900 1.00 97.69 83 ALA A CA 1
ATOM 626 C C . ALA A 1 83 ? 5.608 5.471 7.191 1.00 97.69 83 ALA A C 1
ATOM 628 O O . ALA A 1 83 ? 5.363 4.454 7.844 1.00 97.69 83 ALA A O 1
ATOM 629 N N . VAL A 1 84 ? 5.168 6.677 7.553 1.00 96.94 84 VAL A N 1
ATOM 630 C CA . VAL A 1 84 ? 4.307 6.913 8.719 1.00 96.94 84 VAL A CA 1
ATOM 631 C C . VAL A 1 84 ? 2.991 7.520 8.247 1.00 96.94 84 VAL A C 1
ATOM 633 O O . VAL A 1 84 ? 2.990 8.605 7.682 1.00 96.94 84 VAL A O 1
ATOM 636 N N . SER A 1 85 ? 1.866 6.844 8.484 1.00 95.06 85 SER A N 1
ATOM 637 C CA . SER A 1 85 ? 0.545 7.342 8.085 1.00 95.06 85 SER A CA 1
ATOM 638 C C . SER A 1 85 ? 0.178 8.646 8.801 1.00 95.06 85 SER A C 1
ATOM 640 O O . SER A 1 85 ? 0.746 8.987 9.842 1.00 95.06 85 SER A O 1
ATOM 642 N N . ALA A 1 86 ? -0.847 9.341 8.307 1.00 92.00 86 ALA A N 1
ATOM 643 C CA . ALA A 1 86 ? -1.397 10.525 8.975 1.00 92.00 86 ALA A CA 1
ATOM 644 C C . ALA A 1 86 ? -1.848 10.263 10.432 1.00 92.00 86 ALA A C 1
ATOM 646 O O . ALA A 1 86 ? -1.849 11.178 11.255 1.00 92.00 86 ALA A O 1
ATOM 647 N N . ALA A 1 87 ? -2.189 9.012 10.768 1.00 91.06 87 ALA A N 1
ATOM 648 C CA . ALA A 1 87 ? -2.542 8.578 12.122 1.00 91.06 87 ALA A CA 1
ATOM 649 C C . ALA A 1 87 ? -1.321 8.202 12.994 1.00 91.06 87 ALA A C 1
ATOM 651 O O . ALA A 1 87 ? -1.484 7.792 14.142 1.00 91.06 87 ALA A O 1
ATOM 652 N N . GLY A 1 88 ? -0.096 8.322 12.471 1.00 93.81 88 GLY A N 1
ATOM 653 C CA . GLY A 1 88 ? 1.144 7.996 13.179 1.00 93.81 88 GLY A CA 1
ATOM 654 C C . GLY A 1 88 ? 1.529 6.513 13.153 1.00 93.81 88 GLY A C 1
ATOM 655 O O . GLY A 1 88 ? 2.378 6.096 13.939 1.00 93.81 88 GLY A O 1
ATOM 656 N N . GLN A 1 89 ? 0.919 5.702 12.284 1.00 93.19 89 GLN A N 1
ATOM 657 C CA . GLN A 1 89 ? 1.201 4.266 12.192 1.00 93.19 89 GLN A CA 1
ATOM 658 C C . GLN A 1 89 ? 2.306 3.984 11.175 1.00 93.19 89 GLN A C 1
ATOM 660 O O . GLN A 1 89 ? 2.348 4.599 10.113 1.00 93.19 89 GLN A O 1
ATOM 665 N N . ASN A 1 90 ? 3.167 3.006 11.459 1.00 96.62 90 ASN A N 1
ATOM 666 C CA . ASN A 1 90 ? 4.159 2.550 10.489 1.00 96.62 90 ASN A CA 1
ATOM 667 C C . ASN A 1 90 ? 3.479 1.762 9.363 1.00 96.62 90 ASN A C 1
ATOM 669 O O . ASN A 1 90 ? 2.814 0.759 9.614 1.00 96.62 90 ASN A O 1
ATOM 673 N N . VAL A 1 91 ? 3.706 2.189 8.125 1.00 97.62 91 VAL A N 1
ATOM 674 C CA . VAL A 1 91 ? 3.209 1.543 6.910 1.00 97.62 91 VAL A CA 1
ATOM 675 C C . VAL A 1 91 ? 4.380 0.877 6.205 1.00 97.62 91 VAL A C 1
ATOM 677 O O . VAL A 1 91 ? 5.360 1.543 5.873 1.00 97.62 91 VAL A O 1
ATOM 680 N N . THR A 1 92 ? 4.286 -0.433 5.975 1.00 97.88 92 THR A N 1
ATOM 681 C CA . THR A 1 92 ? 5.274 -1.155 5.161 1.00 97.88 92 THR A CA 1
ATOM 682 C C . THR A 1 92 ? 4.900 -1.028 3.694 1.00 97.88 92 THR A C 1
ATOM 684 O O . THR A 1 92 ? 3.783 -1.361 3.302 1.00 97.88 92 THR A O 1
ATOM 687 N N . VAL A 1 93 ? 5.850 -0.564 2.892 1.00 98.38 93 VAL A N 1
ATOM 688 C CA . VAL A 1 93 ? 5.722 -0.428 1.446 1.00 98.38 93 VAL A CA 1
ATOM 689 C C . VAL A 1 93 ? 6.614 -1.466 0.784 1.00 98.38 93 VAL A C 1
ATOM 691 O O . VAL A 1 93 ? 7.816 -1.515 1.043 1.00 98.38 93 VAL A O 1
ATOM 694 N N . PHE A 1 94 ? 6.026 -2.307 -0.056 1.00 98.12 94 PHE A N 1
ATOM 695 C CA . PHE A 1 94 ? 6.731 -3.304 -0.850 1.00 98.12 94 PHE A CA 1
ATOM 696 C C . PHE A 1 94 ? 7.043 -2.726 -2.222 1.00 98.12 94 PHE A C 1
ATOM 698 O O . PHE A 1 94 ? 6.147 -2.229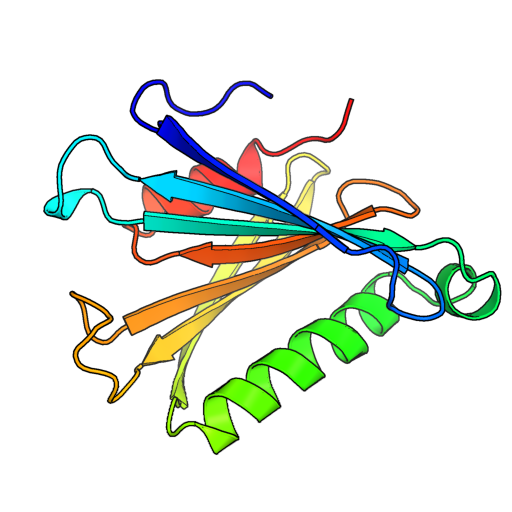 -2.894 1.00 98.12 94 PHE A O 1
ATOM 705 N N . THR A 1 95 ? 8.293 -2.826 -2.660 1.00 97.50 95 THR A N 1
ATOM 706 C CA . THR A 1 95 ? 8.677 -2.479 -4.030 1.00 97.50 95 THR A CA 1
ATOM 707 C C . THR A 1 95 ? 8.653 -3.749 -4.867 1.00 97.50 95 THR A C 1
ATOM 709 O O . THR A 1 95 ? 9.430 -4.681 -4.631 1.00 97.50 95 THR A O 1
ATOM 712 N N . LEU A 1 96 ? 7.767 -3.791 -5.855 1.00 97.06 96 LEU A N 1
ATOM 713 C CA . LEU A 1 96 ? 7.615 -4.900 -6.785 1.00 97.06 96 LEU A CA 1
ATOM 714 C C . LEU A 1 96 ? 8.272 -4.561 -8.119 1.00 97.06 96 LEU A C 1
ATOM 716 O O . LEU A 1 96 ? 8.202 -3.425 -8.583 1.00 97.06 96 LEU A O 1
ATOM 720 N N . SER A 1 97 ? 8.887 -5.556 -8.752 1.00 96.50 97 SER A N 1
ATOM 721 C CA . SER A 1 97 ? 9.243 -5.522 -10.168 1.00 96.50 97 SER A CA 1
ATOM 722 C C . SER A 1 97 ? 8.236 -6.341 -10.961 1.00 96.50 97 SER A C 1
ATOM 724 O O . SER A 1 97 ? 7.793 -7.388 -10.495 1.00 96.50 97 SER A O 1
ATOM 726 N N . THR A 1 98 ? 7.893 -5.876 -12.160 1.00 94.25 98 THR A N 1
ATOM 727 C CA . THR A 1 98 ? 6.904 -6.518 -13.027 1.00 94.25 98 THR A CA 1
ATOM 728 C C . THR A 1 98 ? 7.451 -6.724 -14.439 1.00 94.25 98 THR A C 1
ATOM 730 O O . THR A 1 98 ? 8.075 -5.816 -14.999 1.00 94.25 98 THR A O 1
ATOM 733 N N . PRO A 1 99 ? 7.202 -7.891 -15.064 1.00 91.06 99 PRO A N 1
ATOM 734 C CA . PRO A 1 99 ? 7.508 -8.118 -16.471 1.00 91.06 99 PRO A CA 1
ATOM 735 C C . PRO A 1 99 ? 6.483 -7.452 -17.404 1.00 91.06 99 PRO A C 1
ATOM 737 O O . PRO A 1 99 ? 6.643 -7.497 -18.625 1.00 91.06 99 PRO A O 1
ATOM 740 N N . ASN A 1 100 ? 5.410 -6.861 -16.865 1.00 85.56 100 ASN A N 1
ATOM 741 C CA . ASN A 1 100 ? 4.337 -6.275 -17.651 1.00 85.56 100 ASN A CA 1
ATOM 742 C C . ASN A 1 100 ? 4.801 -4.983 -18.355 1.00 85.56 100 ASN A C 1
ATOM 744 O O . ASN A 1 100 ? 4.994 -3.957 -17.696 1.00 85.56 100 ASN A O 1
ATOM 748 N N . PRO A 1 101 ? 4.873 -4.954 -19.701 1.00 80.50 101 PRO A N 1
ATOM 749 C CA . PRO A 1 101 ? 5.380 -3.798 -20.443 1.00 80.50 101 PRO A CA 1
ATOM 750 C C . PRO A 1 101 ? 4.462 -2.566 -20.365 1.00 80.50 101 PRO A C 1
ATOM 752 O O . PRO A 1 101 ? 4.811 -1.501 -20.866 1.00 80.50 101 PRO A O 1
ATOM 755 N N . ARG A 1 102 ? 3.265 -2.694 -19.773 1.00 76.44 102 ARG A N 1
ATOM 756 C CA . ARG A 1 102 ? 2.338 -1.573 -19.546 1.00 76.44 102 ARG A CA 1
ATOM 757 C C . ARG A 1 102 ? 2.713 -0.721 -18.329 1.00 76.44 102 ARG A C 1
ATOM 759 O O . ARG A 1 102 ? 2.163 0.373 -18.168 1.00 76.44 102 ARG A O 1
ATOM 766 N N . VAL A 1 103 ? 3.610 -1.212 -17.474 1.00 76.94 103 VAL A N 1
ATOM 767 C CA . VAL A 1 103 ? 4.138 -0.480 -16.321 1.00 76.94 103 VAL A CA 1
ATOM 768 C C . VAL A 1 103 ? 5.437 0.197 -16.746 1.00 76.94 103 VAL A C 1
ATOM 770 O O . VAL A 1 103 ? 6.467 -0.448 -16.898 1.00 76.94 103 VAL A O 1
ATOM 773 N N . THR A 1 104 ? 5.370 1.513 -16.960 1.00 68.31 104 THR A N 1
ATOM 774 C CA . THR A 1 104 ? 6.409 2.341 -17.601 1.00 68.31 104 THR A CA 1
ATOM 775 C C . THR A 1 104 ? 7.811 2.199 -16.996 1.00 68.31 104 THR A C 1
ATOM 777 O O . THR A 1 104 ? 8.794 2.379 -17.707 1.00 68.31 104 THR A O 1
ATOM 780 N N . PHE A 1 105 ? 7.912 1.860 -15.710 1.00 71.38 105 PHE A N 1
ATOM 781 C CA . PHE A 1 105 ? 9.182 1.793 -14.982 1.00 71.38 105 PHE A CA 1
ATOM 782 C C . PHE A 1 105 ?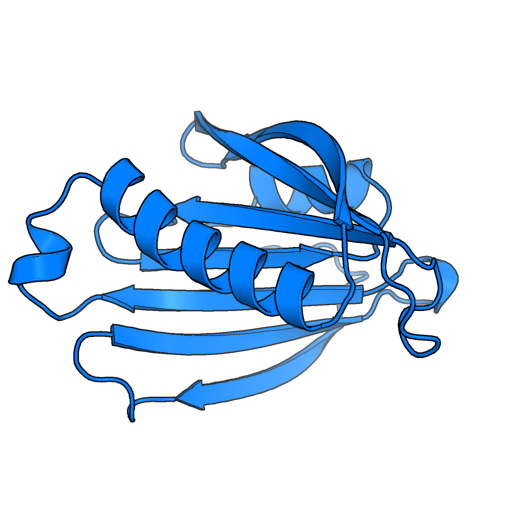 9.598 0.369 -14.593 1.00 71.38 105 PHE A C 1
ATOM 784 O O . PHE A 1 105 ? 10.589 0.203 -13.892 1.00 71.38 105 PHE A O 1
ATOM 791 N N . SER A 1 106 ? 8.847 -0.658 -15.018 1.00 85.06 106 SER A N 1
ATOM 792 C CA . SER A 1 106 ? 9.056 -2.071 -14.643 1.00 85.06 106 SER A CA 1
ATOM 793 C C . SER A 1 106 ? 9.104 -2.343 -13.129 1.00 85.06 106 SER A C 1
ATOM 795 O O . SER A 1 106 ? 9.454 -3.447 -12.704 1.00 85.06 106 SER A O 1
ATOM 797 N N . SER A 1 107 ? 8.743 -1.349 -12.316 1.00 92.06 107 SER A N 1
ATOM 798 C CA . SER A 1 107 ? 8.629 -1.425 -10.868 1.00 92.06 107 SER A CA 1
ATOM 799 C C . SER A 1 107 ? 7.543 -0.490 -10.355 1.00 92.06 107 SER A C 1
ATOM 801 O O . SER A 1 107 ? 7.260 0.540 -10.973 1.00 92.06 107 SER A O 1
ATOM 803 N N . TYR A 1 108 ? 6.965 -0.840 -9.215 1.00 94.69 108 TYR A N 1
ATOM 804 C CA . TYR A 1 108 ? 5.975 -0.037 -8.513 1.00 94.69 108 TYR A CA 1
ATOM 805 C C . TYR A 1 108 ? 5.981 -0.377 -7.021 1.00 94.69 108 TYR A C 1
ATOM 807 O O . TYR A 1 108 ? 6.399 -1.460 -6.618 1.00 94.69 108 TYR A O 1
ATOM 815 N N . ASP A 1 109 ? 5.521 0.558 -6.206 1.00 96.50 109 ASP A N 1
ATOM 816 C CA . ASP A 1 109 ? 5.343 0.391 -4.772 1.00 96.50 109 ASP A CA 1
ATOM 817 C C . ASP A 1 109 ? 3.909 -0.048 -4.463 1.00 96.50 109 ASP A C 1
ATOM 819 O O . ASP A 1 109 ? 2.964 0.494 -5.036 1.00 96.50 109 ASP A O 1
ATOM 823 N N . MET A 1 110 ? 3.737 -0.989 -3.536 1.00 97.38 110 MET A N 1
ATOM 824 C CA . MET A 1 110 ? 2.443 -1.418 -3.012 1.00 97.38 110 MET A CA 1
ATOM 825 C C . MET A 1 110 ? 2.422 -1.326 -1.487 1.00 97.38 110 MET A C 1
ATOM 827 O O . MET A 1 110 ? 3.364 -1.745 -0.816 1.00 97.38 110 MET A O 1
ATOM 831 N N . ALA A 1 111 ? 1.340 -0.795 -0.927 1.00 97.81 111 ALA A N 1
ATOM 832 C CA . ALA A 1 111 ? 1.147 -0.734 0.517 1.00 97.81 111 ALA A CA 1
ATOM 833 C C . ALA A 1 111 ? -0.333 -0.806 0.880 1.00 97.81 111 ALA A C 1
ATOM 835 O O . ALA A 1 111 ? -1.191 -0.449 0.075 1.00 97.81 111 ALA A O 1
ATOM 836 N N . MET A 1 112 ? -0.620 -1.215 2.114 1.00 96.94 112 MET A N 1
ATOM 837 C CA . MET A 1 112 ? -1.957 -1.141 2.688 1.00 96.94 112 MET A CA 1
ATOM 838 C C . MET A 1 112 ? -1.883 -0.672 4.139 1.00 96.94 112 MET A C 1
ATOM 840 O O . MET A 1 112 ? -0.998 -1.097 4.882 1.00 96.94 112 MET A O 1
ATOM 844 N N . TRP A 1 113 ? -2.789 0.219 4.532 1.00 96.12 113 TRP A N 1
ATOM 845 C CA . TRP A 1 113 ? -2.871 0.740 5.896 1.00 96.12 113 TRP A CA 1
ATOM 846 C C . TRP A 1 113 ? -4.306 1.155 6.247 1.00 96.12 113 TRP A C 1
ATOM 848 O O . TRP A 1 113 ? -5.119 1.359 5.338 1.00 96.12 113 TRP A O 1
ATOM 858 N N . PRO A 1 114 ? -4.649 1.260 7.543 1.00 94.19 114 PRO A N 1
ATOM 859 C CA . PRO A 1 114 ? -5.967 1.714 7.947 1.00 94.19 114 PRO A CA 1
ATOM 860 C C . PRO A 1 114 ? -6.063 3.239 7.809 1.00 94.19 114 PRO A C 1
ATOM 862 O O . PRO A 1 114 ? -5.113 3.972 8.095 1.00 94.19 114 PRO A O 1
ATOM 865 N N . LEU A 1 115 ? -7.217 3.710 7.348 1.00 91.62 115 LEU A N 1
ATOM 866 C CA . LEU A 1 115 ? -7.590 5.123 7.327 1.00 91.62 115 LEU A CA 1
ATOM 867 C C . LEU A 1 115 ? -8.410 5.507 8.566 1.00 91.62 115 LEU A C 1
ATOM 869 O O . LEU A 1 115 ? -8.257 6.617 9.071 1.00 91.62 115 LEU A O 1
ATOM 873 N N . ASP A 1 116 ? -9.254 4.589 9.042 1.00 89.62 116 ASP A N 1
ATOM 874 C CA . ASP A 1 116 ? -10.021 4.675 10.287 1.00 89.62 116 ASP A CA 1
ATOM 875 C C . ASP A 1 116 ? -10.243 3.257 10.871 1.00 89.62 116 ASP A C 1
ATOM 877 O O . ASP A 1 116 ? -9.462 2.351 10.580 1.00 89.62 116 ASP A O 1
ATOM 881 N N . GLU A 1 117 ? -11.245 3.069 11.737 1.00 87.38 117 GLU A N 1
ATOM 882 C CA . GLU A 1 117 ? -11.555 1.776 12.376 1.00 87.38 117 GLU A CA 1
ATOM 883 C C . GLU A 1 117 ? -12.015 0.703 11.372 1.00 87.38 117 GLU A C 1
ATOM 885 O O . GLU A 1 117 ? -11.611 -0.454 11.473 1.00 87.38 117 GLU A O 1
ATOM 890 N N . ASP A 1 118 ? -12.801 1.096 10.368 1.00 89.81 118 ASP A N 1
ATOM 891 C CA . ASP A 1 118 ? -13.469 0.186 9.429 1.00 89.81 118 ASP A CA 1
ATOM 892 C C . ASP A 1 118 ? -12.982 0.353 7.980 1.00 89.81 118 ASP A C 1
ATOM 894 O O . ASP A 1 118 ? -13.362 -0.420 7.093 1.00 89.81 118 ASP A O 1
ATOM 898 N N . SER A 1 119 ? -12.158 1.364 7.716 1.00 91.06 119 SER A N 1
ATOM 899 C CA . SER A 1 119 ? -11.711 1.746 6.384 1.00 91.06 119 SER A CA 1
ATOM 900 C C . SER A 1 119 ? -10.212 1.570 6.224 1.00 91.06 119 SER A C 1
ATOM 902 O O . SER A 1 119 ? -9.411 2.037 7.030 1.00 91.06 119 SER A O 1
ATOM 904 N N . TYR A 1 120 ? -9.824 0.962 5.112 1.00 93.25 120 TYR A N 1
ATOM 905 C CA . TYR A 1 120 ? -8.441 0.687 4.750 1.00 93.25 120 TYR A CA 1
ATOM 906 C C . TYR A 1 120 ? -8.172 1.224 3.359 1.00 93.25 120 TYR A C 1
ATOM 908 O O . TYR A 1 120 ? -9.060 1.245 2.510 1.00 93.25 120 TYR A O 1
ATOM 916 N N . VAL A 1 121 ? -6.935 1.612 3.091 1.00 94.38 121 VAL A N 1
ATOM 917 C CA . VAL A 1 121 ? -6.493 1.952 1.743 1.00 94.38 121 VAL A CA 1
ATOM 918 C C . VAL A 1 121 ? -5.411 0.987 1.311 1.00 94.38 121 VAL A C 1
ATOM 920 O O . VAL A 1 121 ? -4.458 0.745 2.045 1.00 94.38 121 VAL A O 1
ATOM 923 N N . MET A 1 122 ? -5.564 0.448 0.108 1.00 95.06 122 MET A N 1
ATOM 924 C CA . MET A 1 122 ? -4.493 -0.188 -0.639 1.00 95.06 122 MET A CA 1
ATOM 925 C C . MET A 1 122 ? -4.023 0.772 -1.717 1.00 95.06 122 MET A C 1
ATOM 927 O O . MET A 1 122 ? -4.823 1.406 -2.403 1.00 95.06 122 MET A O 1
ATOM 931 N N . MET A 1 123 ? -2.716 0.868 -1.866 1.00 95.56 123 MET A N 1
ATOM 932 C CA . MET A 1 123 ? -2.061 1.744 -2.812 1.00 95.56 123 MET A CA 1
ATOM 933 C C . MET A 1 123 ? -1.162 0.926 -3.724 1.00 95.56 123 MET A C 1
ATOM 935 O O . MET A 1 123 ? -0.401 0.097 -3.234 1.00 95.56 123 MET A O 1
ATOM 939 N N . ALA A 1 124 ? -1.189 1.233 -5.019 1.00 94.44 124 ALA A N 1
ATOM 940 C CA . ALA A 1 124 ? -0.131 0.889 -5.960 1.00 94.44 124 ALA A CA 1
ATOM 941 C C . ALA A 1 124 ? 0.384 2.172 -6.633 1.00 94.44 124 ALA A C 1
ATOM 943 O O . ALA A 1 124 ? -0.400 2.938 -7.196 1.00 94.44 124 ALA A O 1
ATOM 944 N N . SER A 1 125 ? 1.687 2.432 -6.577 1.00 93.69 125 SER A N 1
ATOM 945 C CA . SER A 1 125 ? 2.299 3.682 -7.037 1.00 93.69 125 SER A CA 1
ATOM 946 C C . SER A 1 125 ? 3.489 3.415 -7.950 1.00 93.69 125 SER A C 1
ATOM 948 O O . SER A 1 125 ? 4.407 2.692 -7.589 1.00 93.69 125 SER A O 1
ATOM 950 N N . VAL A 1 126 ? 3.508 4.043 -9.124 1.00 92.62 126 VAL A N 1
ATOM 951 C CA . VAL A 1 126 ? 4.713 4.149 -9.970 1.00 92.62 126 VAL A CA 1
ATOM 952 C C . VAL A 1 126 ? 5.362 5.532 -9.857 1.00 92.62 126 VAL A C 1
ATOM 954 O O . VAL A 1 126 ? 6.148 5.919 -10.718 1.00 92.62 126 VAL A O 1
ATOM 957 N N . MET A 1 127 ? 4.974 6.318 -8.851 1.00 89.56 127 MET A N 1
ATOM 958 C CA . MET A 1 127 ? 5.568 7.624 -8.572 1.00 89.56 127 MET A CA 1
ATOM 959 C C . MET A 1 127 ? 6.933 7.469 -7.900 1.00 89.56 127 MET A C 1
ATOM 961 O O . MET A 1 127 ? 7.300 6.397 -7.420 1.00 89.56 127 MET A O 1
ATOM 965 N N . GLN A 1 128 ? 7.682 8.568 -7.822 1.00 89.19 128 GLN A N 1
ATOM 966 C CA . GLN A 1 128 ? 8.901 8.608 -7.017 1.00 89.19 128 GLN A CA 1
ATOM 967 C C . GLN A 1 128 ? 8.585 8.384 -5.532 1.00 89.19 128 GLN A C 1
ATOM 969 O O . GLN A 1 128 ? 7.536 8.811 -5.043 1.00 89.19 128 GLN A O 1
ATOM 974 N N . LYS A 1 129 ? 9.530 7.773 -4.807 1.00 91.62 129 LYS A N 1
ATOM 975 C CA . LYS A 1 129 ? 9.387 7.429 -3.386 1.00 91.62 129 LYS A CA 1
ATOM 976 C C . LYS A 1 129 ? 8.877 8.599 -2.537 1.00 91.62 129 LYS A C 1
ATOM 978 O O . LYS A 1 129 ? 7.930 8.411 -1.788 1.00 91.62 129 LYS A O 1
ATOM 983 N N . ASP A 1 130 ? 9.438 9.796 -2.696 1.00 91.31 130 ASP A N 1
ATOM 984 C CA . ASP A 1 130 ? 9.054 10.977 -1.905 1.00 91.31 130 ASP A CA 1
ATOM 985 C C . ASP A 1 130 ? 7.585 11.387 -2.121 1.00 91.31 130 ASP A C 1
ATOM 987 O O . ASP A 1 130 ? 6.917 11.852 -1.195 1.00 91.31 130 ASP A O 1
ATOM 991 N N . ALA A 1 131 ? 7.060 11.207 -3.338 1.00 90.12 131 ALA A N 1
ATOM 992 C CA . ALA A 1 131 ? 5.657 11.472 -3.647 1.00 90.12 131 ALA A CA 1
ATOM 993 C C . ALA A 1 131 ? 4.750 10.381 -3.062 1.00 90.12 131 ALA A C 1
ATOM 995 O O . ALA A 1 131 ? 3.743 10.694 -2.427 1.00 90.12 131 ALA A O 1
ATOM 996 N N . THR A 1 132 ? 5.142 9.112 -3.210 1.00 92.81 132 THR A N 1
ATOM 997 C CA . THR A 1 132 ? 4.462 7.962 -2.596 1.00 92.81 132 THR A CA 1
ATOM 998 C C . THR A 1 132 ? 4.396 8.105 -1.069 1.00 92.81 132 THR A C 1
ATOM 1000 O O . THR A 1 132 ? 3.334 7.949 -0.471 1.00 92.81 132 THR A O 1
ATOM 1003 N N . GLU A 1 133 ? 5.508 8.470 -0.431 1.00 95.19 133 GLU A N 1
ATOM 1004 C CA . GLU A 1 133 ? 5.596 8.712 1.010 1.00 95.19 133 GLU A CA 1
ATOM 1005 C C . GLU A 1 133 ? 4.704 9.879 1.434 1.00 95.19 133 GLU A C 1
ATOM 1007 O O . GLU A 1 133 ? 3.953 9.759 2.398 1.00 95.19 133 GLU A O 1
ATOM 1012 N N . ARG A 1 134 ? 4.704 10.988 0.684 1.00 92.38 134 ARG A N 1
ATOM 1013 C CA . ARG A 1 134 ? 3.815 12.119 0.973 1.00 92.38 1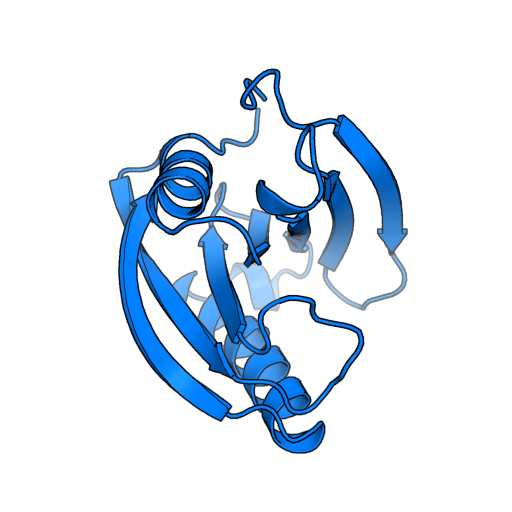34 ARG A CA 1
ATOM 1014 C C . ARG A 1 134 ? 2.347 11.700 0.981 1.00 92.38 134 ARG A C 1
ATOM 1016 O O . ARG A 1 134 ? 1.635 12.110 1.889 1.00 92.38 134 ARG A O 1
ATOM 1023 N N . VAL A 1 135 ? 1.910 10.885 0.019 1.00 91.94 135 VAL A N 1
ATOM 1024 C CA . VAL A 1 135 ? 0.531 10.372 -0.025 1.00 91.94 135 VAL A CA 1
ATOM 1025 C C . VAL A 1 135 ? 0.210 9.565 1.231 1.00 91.94 135 VAL A C 1
ATOM 1027 O O . VAL A 1 135 ? -0.820 9.811 1.851 1.00 91.94 135 VAL A O 1
ATOM 1030 N N . ILE A 1 136 ? 1.088 8.648 1.644 1.00 94.88 136 ILE A N 1
ATOM 1031 C CA . ILE A 1 136 ? 0.888 7.861 2.873 1.00 94.88 136 ILE A CA 1
ATOM 1032 C C . ILE A 1 136 ? 0.778 8.784 4.096 1.00 94.88 136 ILE A C 1
ATOM 1034 O O . ILE A 1 136 ? -0.117 8.620 4.927 1.00 94.88 136 ILE A O 1
ATOM 1038 N N . ASN A 1 137 ? 1.662 9.777 4.183 1.00 94.12 137 ASN A N 1
ATOM 1039 C CA . ASN A 1 137 ? 1.761 10.671 5.332 1.00 94.12 137 ASN A CA 1
ATOM 1040 C C . ASN A 1 137 ? 0.568 11.634 5.454 1.00 94.12 137 ASN A C 1
ATOM 1042 O O . ASN A 1 137 ? 0.301 12.127 6.550 1.00 94.12 137 ASN A O 1
ATOM 1046 N N . THR A 1 138 ? -0.132 11.941 4.355 1.00 90.69 138 THR A N 1
ATOM 1047 C CA . THR A 1 138 ? -1.203 12.953 4.343 1.00 90.69 138 THR A CA 1
ATOM 1048 C C . THR A 1 138 ? -2.600 12.399 4.100 1.00 90.69 138 THR A C 1
ATOM 1050 O O . THR A 1 138 ? -3.573 13.097 4.396 1.00 90.69 138 THR A O 1
ATOM 1053 N N . LEU A 1 139 ? -2.740 11.184 3.563 1.00 88.75 139 LEU A N 1
ATOM 1054 C CA . LEU A 1 139 ? -4.051 10.636 3.237 1.00 88.75 139 LEU A CA 1
ATOM 1055 C C . LEU A 1 139 ? -4.861 10.365 4.510 1.00 88.75 139 LEU A C 1
ATOM 1057 O O . LEU A 1 139 ? -4.478 9.564 5.361 1.00 88.75 139 LEU A O 1
ATOM 1061 N N . THR A 1 140 ? -6.012 11.026 4.600 1.00 82.88 140 THR A N 1
ATOM 1062 C CA . THR A 1 140 ? -6.987 10.902 5.686 1.00 82.88 140 THR A CA 1
ATOM 1063 C C . THR A 1 140 ? -8.389 10.693 5.126 1.00 82.88 140 THR A C 1
ATOM 1065 O O . THR A 1 140 ? -8.693 11.108 4.001 1.00 82.88 140 THR A O 1
ATOM 1068 N N . PHE A 1 141 ? -9.248 10.067 5.927 1.00 71.56 141 PHE A N 1
ATOM 1069 C CA . PHE A 1 141 ? -10.685 9.964 5.687 1.00 71.56 141 PHE A CA 1
ATOM 1070 C C . PHE A 1 141 ? -11.408 10.991 6.578 1.00 71.56 141 PHE A C 1
ATOM 1072 O O . PHE A 1 141 ? -10.990 11.200 7.718 1.00 71.56 141 PHE A O 1
ATOM 1079 N N . VAL A 1 142 ? -12.417 11.693 6.046 1.00 58.81 142 VAL A N 1
ATOM 1080 C CA . VAL A 1 142 ? -13.172 12.758 6.748 1.00 58.81 142 VAL A CA 1
ATOM 1081 C C . VAL A 1 142 ? -14.661 12.503 6.616 1.00 58.81 142 VAL A C 1
ATOM 1083 O O . VAL A 1 142 ? -15.078 12.207 5.474 1.00 58.81 142 VAL A O 1
#

Radius of gyration: 14.73 Å; chains: 1; bounding box: 33×35×36 Å

Secondary structure (DSSP, 8-state):
----TTPEEEEEEEE--STTEEEEEEEEE-SSGGG-EEEEEEEEE--HHHHTS-HHHHHHHHHHHHHHHHHHTT-EEEEEEEEE-TTS-EEEEEEEE---TTSTTSEEEEEEEESSSSEEEEEEE-S-HHHHHHHHHH----

Foldseek 3Di:
DDADPQWDWDDWDWDPPDPFWIWTWTKTDGNDVQQWIKIKIKIFGDHPVLLPDDQVVNQCVPVVVVVVVQVVQVKDFPDWDWAAALVRDIKIKTKIAAPDVVLPVSIWIWTKDAQDSRMIMIMIIPGDPVSVRVCRHPDHDD

Sequence (142 aa):
MDLDPALQVSGVKLNTSVIGFGEHQMMFNGSSPEDGRLFLSIYSIYDEALKSLDPSEVIGIFLGRELSAMEDSGDSITGNWTAVSAAGQNVTVFTLSTPNPRVTFSSYDMAMWPLDEDSYVMMASVMQKDATERVINTLTFV

pLDDT: mean 84.47, std 14.38, range [43.88, 98.38]